Protein AF-A0A7C3D7I2-F1 (afdb_monomer)

Mean predicted aligned error: 7.83 Å

Sequence (115 aa):
MTITFDCTDEMRENYPAVVHVDQTARPQFVDEKYNPSFYRIIKEYEKLTGLHSIINTSFNMHEEPIVCTPADAVRAFKLGHLDYLAIGNFLAANPVAARKEVNEVAVEQEKVPVA

Solvent-accessible surface area (backbone atoms only — not comparable to full-atom values): 7566 Å² total; per-residue (Å²): 96,88,57,76,43,81,56,54,72,68,46,59,72,76,37,61,91,65,43,44,97,87,48,30,32,56,63,71,92,75,46,56,92,84,38,49,68,62,31,50,52,43,56,50,45,20,74,76,68,74,46,79,78,78,92,84,76,84,62,49,51,92,98,48,69,67,56,83,48,74,68,46,45,55,50,39,40,62,77,66,55,40,61,67,50,80,55,92,97,44,78,43,72,37,93,76,39,72,84,71,75,88,66,84,76,76,81,75,80,76,78,75,81,84,129

Secondary structure (DSSP, 8-state):
--S-EEPPHHHHHH-TTT--TTSEE------TTT-HHHHHHHHHHHHHHS---------S-TTSPPP-SHHHHHHHHHHTT-SEEEETTEEEE-SSS--------------PPP-

Nearest PDB structures (foldseek):
  3veo-assembly1_A  TM=9.572E-01  e=1.358E-04  Streptoalloteichus tenebrarius
  3vex-assembly1_A  TM=9.63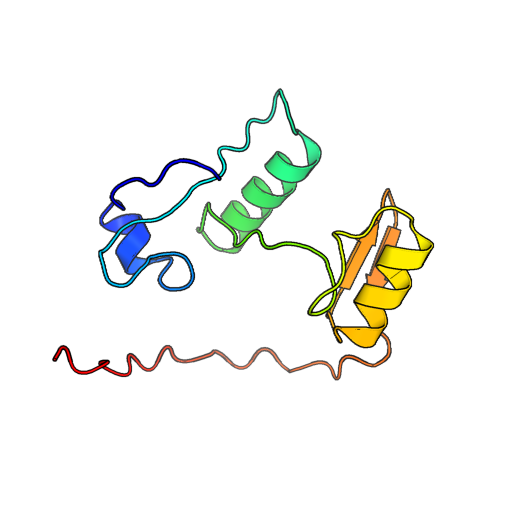7E-01  e=2.024E-04  Streptoalloteichus tenebrarius
  3vf4-assembly1_A  TM=9.672E-01  e=2.821E-04  Streptoalloteichus tenebrarius
  3ver-assembly1_A  TM=9.764E-01  e=5.484E-04  Streptoalloteichus tenebrarius

Structure (mmCIF, N/CA/C/O backbone):
data_AF-A0A7C3D7I2-F1
#
_entry.id   AF-A0A7C3D7I2-F1
#
loop_
_atom_site.group_PDB
_atom_site.id
_atom_site.type_symbol
_atom_site.label_atom_id
_atom_site.label_alt_id
_atom_site.label_comp_id
_atom_site.label_asym_id
_atom_site.label_entity_id
_atom_site.label_seq_id
_atom_site.pdbx_PDB_ins_code
_atom_site.Cartn_x
_atom_site.Cartn_y
_atom_site.Cartn_z
_atom_site.occupancy
_atom_site.B_iso_or_equiv
_atom_site.auth_seq_id
_atom_site.auth_comp_id
_atom_site.auth_asym_id
_atom_site.auth_atom_id
_atom_site.pdbx_PDB_model_num
ATOM 1 N N . MET A 1 1 ? 4.799 2.490 8.372 1.00 90.94 1 MET A N 1
ATOM 2 C CA . MET A 1 1 ? 4.638 1.075 8.762 1.00 90.94 1 MET A CA 1
ATOM 3 C C . MET A 1 1 ? 5.865 0.570 9.527 1.00 90.94 1 MET A C 1
ATOM 5 O O . MET A 1 1 ? 6.561 -0.319 9.059 1.00 90.94 1 MET A O 1
ATOM 9 N N . THR A 1 2 ? 6.164 1.121 10.702 1.00 95.44 2 THR A N 1
ATOM 10 C CA . THR A 1 2 ? 7.309 0.680 11.538 1.00 95.44 2 THR A CA 1
ATOM 11 C C . THR A 1 2 ? 6.942 0.522 13.012 1.00 95.44 2 THR A C 1
ATOM 13 O O . THR A 1 2 ? 7.742 0.001 13.776 1.00 95.44 2 THR A O 1
ATOM 16 N N . ILE A 1 3 ? 5.732 0.938 13.394 1.00 96.44 3 ILE A N 1
ATOM 17 C CA . ILE A 1 3 ? 5.198 0.898 14.755 1.00 96.44 3 ILE A CA 1
ATOM 18 C C . ILE A 1 3 ? 3.838 0.206 14.685 1.00 96.44 3 ILE A C 1
ATOM 20 O O . ILE A 1 3 ? 3.053 0.501 13.779 1.00 96.44 3 ILE A O 1
ATOM 24 N N . THR A 1 4 ? 3.599 -0.725 15.600 1.00 97.44 4 THR A N 1
ATOM 25 C CA . THR A 1 4 ? 2.336 -1.452 15.756 1.00 97.44 4 THR A CA 1
ATOM 26 C C . THR A 1 4 ? 1.401 -0.710 16.706 1.00 97.44 4 THR A C 1
ATOM 28 O O . THR A 1 4 ? 1.857 -0.057 17.643 1.00 97.44 4 THR A O 1
ATOM 31 N N . PHE A 1 5 ? 0.099 -0.816 16.461 1.00 97.19 5 PHE A N 1
ATOM 32 C CA . PHE A 1 5 ? -0.952 -0.242 17.298 1.00 97.19 5 PHE A CA 1
ATOM 33 C C . PHE A 1 5 ? -2.068 -1.261 17.503 1.00 97.19 5 PHE A C 1
ATOM 35 O O . PHE A 1 5 ? -2.306 -2.102 16.630 1.00 97.19 5 PHE A O 1
ATOM 42 N N . ASP A 1 6 ? -2.774 -1.137 18.622 1.00 98.12 6 ASP A N 1
ATOM 43 C CA . ASP A 1 6 ? -4.021 -1.859 18.852 1.00 98.12 6 ASP A CA 1
ATOM 44 C C . ASP A 1 6 ? -5.087 -1.396 17.855 1.00 98.12 6 ASP A C 1
ATOM 46 O O . ASP A 1 6 ? -5.258 -0.198 17.604 1.00 98.12 6 ASP A O 1
ATOM 50 N N . CYS A 1 7 ? -5.812 -2.352 17.277 1.00 97.38 7 CYS A N 1
ATOM 51 C CA . CYS A 1 7 ? -6.899 -2.055 16.355 1.00 97.38 7 CYS A CA 1
ATOM 52 C C . CYS A 1 7 ? -8.157 -1.596 17.102 1.00 97.38 7 CYS A C 1
ATOM 54 O O . CYS A 1 7 ? -8.487 -2.103 18.178 1.00 97.38 7 CYS A O 1
ATOM 56 N N . THR A 1 8 ? -8.901 -0.672 16.493 1.00 96.44 8 THR A N 1
ATOM 57 C CA . THR A 1 8 ? -10.266 -0.336 16.920 1.00 96.44 8 THR A CA 1
ATOM 58 C C . THR A 1 8 ? -11.225 -1.491 16.611 1.00 96.44 8 THR A C 1
ATOM 60 O O . THR A 1 8 ? -10.906 -2.374 15.811 1.00 96.44 8 THR A O 1
ATOM 63 N N . ASP A 1 9 ? -12.419 -1.479 17.211 1.00 97.06 9 ASP A N 1
ATOM 64 C CA . ASP A 1 9 ? -13.474 -2.453 16.887 1.00 97.06 9 ASP A CA 1
ATOM 65 C C . ASP A 1 9 ? -13.842 -2.422 15.401 1.00 97.06 9 ASP A C 1
ATOM 67 O O . ASP A 1 9 ? -13.878 -3.464 14.751 1.00 97.06 9 ASP A O 1
ATOM 71 N N . GLU A 1 10 ? -13.994 -1.220 14.840 1.00 95.50 10 GLU A N 1
ATOM 72 C CA . GLU A 1 10 ? -14.274 -1.020 13.416 1.00 95.50 10 GLU A CA 1
ATOM 73 C C . GLU A 1 10 ? -13.215 -1.682 12.523 1.00 95.50 10 GLU A C 1
ATOM 75 O O . GLU A 1 10 ? -13.553 -2.300 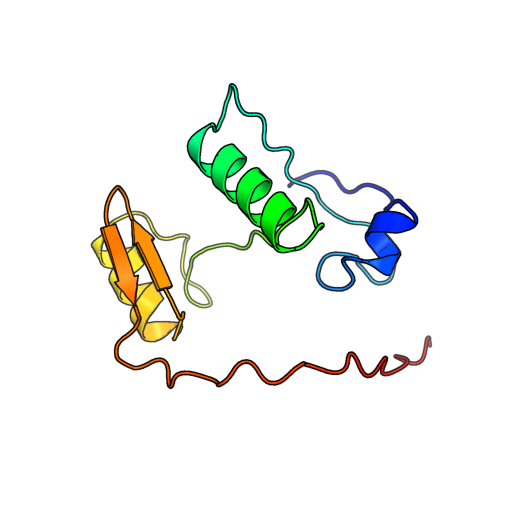11.512 1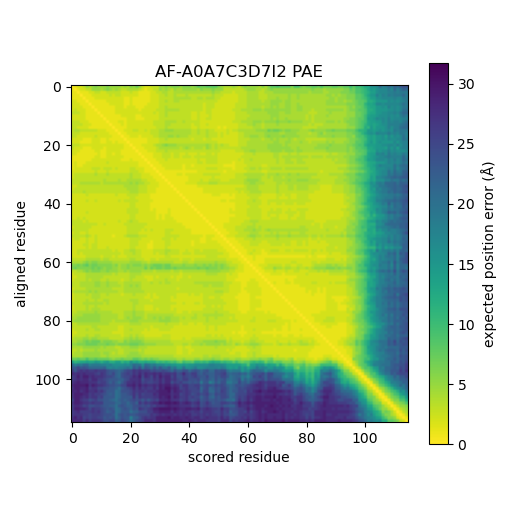.00 95.50 10 GLU A O 1
ATOM 80 N N . MET A 1 11 ? -11.934 -1.579 12.901 1.00 95.25 11 MET A N 1
ATOM 81 C CA . MET A 1 11 ? -10.842 -2.162 12.128 1.00 95.25 11 MET A CA 1
ATOM 82 C C . MET A 1 11 ? -10.888 -3.695 12.161 1.00 95.25 11 MET A C 1
ATOM 84 O O . MET A 1 11 ? -10.710 -4.346 11.132 1.00 95.25 11 MET A O 1
ATOM 88 N N . ARG A 1 12 ? -11.157 -4.269 13.341 1.00 95.88 12 ARG A N 1
ATOM 89 C CA . ARG A 1 12 ? -11.283 -5.722 13.534 1.00 95.88 12 ARG A CA 1
ATOM 90 C C . ARG A 1 12 ? -12.439 -6.319 12.740 1.00 95.88 12 ARG A C 1
ATOM 92 O O . ARG A 1 12 ? -12.303 -7.421 12.220 1.00 95.88 12 ARG A O 1
ATOM 99 N N . GLU A 1 13 ? -13.558 -5.608 12.664 1.00 96.06 13 GLU A N 1
ATOM 100 C CA . GLU A 1 13 ? -14.764 -6.085 11.990 1.00 96.06 13 GLU A CA 1
ATOM 101 C C . GLU A 1 13 ? -14.655 -5.969 10.465 1.00 96.06 13 GLU A C 1
ATOM 103 O O . GLU A 1 13 ? -14.969 -6.916 9.747 1.00 96.06 13 GLU A O 1
ATOM 108 N N . ASN A 1 14 ? -14.159 -4.833 9.965 1.00 95.75 14 ASN A N 1
ATOM 109 C CA . ASN A 1 14 ? -14.232 -4.515 8.537 1.00 95.75 14 ASN A CA 1
ATOM 110 C C . ASN A 1 14 ? -12.944 -4.808 7.751 1.00 95.75 14 ASN A C 1
ATOM 112 O O . ASN A 1 14 ? -12.981 -4.861 6.521 1.00 95.75 14 ASN A O 1
ATOM 116 N N . TYR A 1 15 ? -11.800 -5.004 8.421 1.00 95.62 15 TYR A N 1
ATOM 117 C CA . TYR A 1 15 ? -10.493 -5.148 7.761 1.00 95.62 15 TYR A CA 1
ATOM 118 C C . TYR A 1 15 ? -9.703 -6.386 8.224 1.00 95.62 15 TYR A C 1
ATOM 120 O O . TYR A 1 15 ? -8.514 -6.279 8.543 1.00 95.62 15 TYR A O 1
ATOM 128 N N . PRO A 1 16 ? -10.295 -7.595 8.201 1.00 91.69 16 PRO A N 1
ATOM 129 C CA . PRO A 1 16 ? -9.653 -8.803 8.728 1.00 91.69 16 PRO A CA 1
ATOM 130 C C . PRO A 1 16 ? -8.333 -9.155 8.021 1.00 91.69 16 PRO A C 1
ATOM 132 O O . PRO A 1 16 ? -7.470 -9.796 8.606 1.00 91.69 16 PRO A O 1
ATOM 135 N N . ALA A 1 17 ? -8.135 -8.704 6.778 1.00 92.31 17 ALA A N 1
ATOM 136 C CA . ALA A 1 17 ? -6.928 -8.984 6.000 1.00 92.31 17 ALA A CA 1
ATOM 137 C C . ALA A 1 17 ? -5.669 -8.216 6.460 1.00 92.31 17 ALA A C 1
ATOM 139 O O . ALA A 1 17 ? -4.569 -8.549 6.020 1.00 92.31 17 ALA A O 1
ATOM 140 N N . VAL A 1 18 ? -5.801 -7.185 7.306 1.00 93.75 18 VAL A N 1
ATOM 141 C CA . VAL A 1 18 ? -4.656 -6.396 7.822 1.00 93.75 18 VAL A CA 1
ATOM 142 C C . VAL A 1 18 ? -4.511 -6.439 9.339 1.00 93.75 18 VAL A C 1
ATOM 144 O O . VAL A 1 18 ? -3.544 -5.887 9.867 1.00 93.75 18 VAL A O 1
ATOM 147 N N . VAL A 1 19 ? -5.462 -7.063 10.032 1.00 95.25 19 VAL A N 1
ATOM 148 C CA . VAL A 1 19 ? -5.444 -7.227 11.485 1.00 95.25 19 VAL A CA 1
ATOM 149 C C . VAL A 1 19 ? -4.765 -8.553 11.816 1.00 95.25 19 VAL A C 1
ATOM 151 O O . VAL A 1 19 ? -5.130 -9.603 11.292 1.00 95.25 19 VAL A O 1
ATOM 154 N N . HIS A 1 20 ? -3.745 -8.503 12.667 1.00 94.88 20 HIS A N 1
ATOM 155 C CA . HIS A 1 20 ? -3.055 -9.696 13.147 1.00 94.88 20 HIS A CA 1
ATOM 156 C C . HIS A 1 20 ? -3.903 -10.461 14.175 1.00 94.88 20 HIS A C 1
ATOM 158 O O . HIS A 1 20 ? -4.824 -9.912 14.772 1.00 94.88 20 HIS A O 1
ATOM 164 N N . VAL A 1 21 ? -3.560 -11.731 14.425 1.00 95.44 21 VAL A N 1
ATOM 165 C CA . VAL A 1 21 ? -4.257 -12.609 15.395 1.00 95.44 21 VAL A CA 1
ATOM 166 C C . VAL A 1 21 ? -4.285 -12.015 16.812 1.00 95.44 21 VAL A C 1
ATOM 168 O O . VAL A 1 21 ? -5.197 -12.291 17.586 1.00 95.44 21 VAL A O 1
ATOM 171 N N . ASP A 1 22 ? -3.305 -11.176 17.148 1.00 96.31 22 ASP A N 1
ATOM 172 C CA . ASP A 1 22 ? -3.209 -10.457 18.421 1.00 96.31 22 ASP A CA 1
ATOM 173 C C . ASP A 1 22 ? -3.975 -9.121 18.442 1.00 96.31 22 ASP A C 1
ATOM 175 O O . ASP A 1 22 ? -3.843 -8.347 19.386 1.00 96.31 22 ASP A O 1
ATOM 179 N N . GLN A 1 23 ? -4.805 -8.857 17.429 1.00 97.12 23 GLN A N 1
ATOM 180 C CA . GLN A 1 23 ? -5.622 -7.652 17.279 1.00 97.12 23 GLN A CA 1
ATOM 181 C C . GLN A 1 23 ? -4.829 -6.358 17.045 1.00 97.12 23 GLN A C 1
ATOM 183 O O . GLN A 1 23 ? -5.361 -5.262 17.252 1.00 97.12 23 GLN A O 1
ATOM 188 N N . THR A 1 24 ? -3.588 -6.458 16.566 1.00 97.69 24 THR A N 1
ATOM 189 C CA . THR A 1 24 ? -2.757 -5.300 16.211 1.00 97.69 24 THR A CA 1
ATOM 190 C C . THR A 1 24 ? -2.621 -5.107 14.699 1.00 97.69 24 THR A C 1
ATOM 192 O O . THR A 1 24 ? -2.881 -6.009 13.900 1.00 97.69 24 THR A O 1
ATOM 195 N N . ALA A 1 25 ? -2.208 -3.907 14.286 1.00 97.19 25 ALA A N 1
ATOM 196 C CA . ALA A 1 25 ? -1.828 -3.605 12.907 1.00 97.19 25 ALA A CA 1
ATOM 197 C C . ALA A 1 25 ? -0.666 -2.603 12.852 1.00 97.19 25 ALA A C 1
ATOM 199 O O . ALA A 1 25 ? -0.367 -1.895 13.816 1.00 97.19 25 ALA A O 1
ATOM 200 N N . ARG A 1 26 ? -0.005 -2.515 11.690 1.00 97.06 26 ARG A N 1
ATOM 201 C CA . ARG A 1 26 ? 1.124 -1.603 11.444 1.00 97.06 26 ARG A CA 1
ATOM 202 C C . ARG A 1 26 ? 0.762 -0.559 10.378 1.00 97.06 26 ARG A C 1
ATOM 204 O O . ARG A 1 26 ? 1.150 -0.723 9.217 1.00 97.06 26 ARG A O 1
ATOM 211 N N . PRO A 1 27 ? 0.050 0.522 10.740 1.00 95.94 27 PRO A N 1
ATOM 212 C CA . PRO A 1 27 ? -0.538 1.439 9.781 1.00 95.94 27 PRO A CA 1
ATOM 213 C C . PRO A 1 27 ? 0.503 2.264 9.013 1.00 95.94 27 PRO A C 1
ATOM 215 O O . PRO A 1 27 ? 1.660 2.473 9.418 1.00 95.94 27 PRO A O 1
ATOM 218 N N . GLN A 1 28 ? 0.049 2.772 7.873 1.00 96.69 28 GLN A N 1
ATOM 219 C CA . GLN A 1 28 ? 0.646 3.897 7.172 1.00 96.69 28 GLN A CA 1
ATOM 220 C C . GLN A 1 28 ? -0.377 5.026 7.147 1.00 96.69 28 GLN A C 1
ATOM 222 O O . GLN A 1 28 ? -1.389 4.921 6.464 1.00 96.69 28 GLN A O 1
ATOM 227 N N . PHE A 1 29 ? -0.097 6.117 7.853 1.00 95.25 29 PHE A N 1
ATOM 228 C CA . PHE A 1 29 ? -0.903 7.321 7.710 1.00 95.25 29 PHE A CA 1
ATOM 229 C C . PHE A 1 29 ? -0.567 7.995 6.380 1.00 95.25 29 PHE A C 1
ATOM 231 O O . PHE A 1 29 ? 0.601 8.259 6.084 1.00 95.25 29 PHE A O 1
ATOM 238 N N . VAL A 1 30 ? -1.597 8.236 5.573 1.00 97.06 30 VAL A N 1
ATOM 239 C CA . VAL A 1 30 ? -1.500 8.930 4.290 1.00 97.06 30 VAL A CA 1
ATOM 240 C C . VAL A 1 30 ? -2.220 10.257 4.440 1.00 97.06 30 VAL A C 1
ATOM 242 O O . VAL A 1 30 ? -3.406 10.297 4.749 1.00 97.06 30 VAL A O 1
ATOM 245 N N . ASP A 1 31 ? -1.487 11.338 4.224 1.00 96.88 31 ASP A N 1
ATOM 246 C CA . ASP A 1 31 ? -1.987 12.701 4.354 1.00 96.88 31 ASP A CA 1
ATOM 247 C C . ASP A 1 31 ? -1.935 13.389 2.987 1.00 96.88 31 ASP A C 1
ATOM 249 O O . ASP A 1 31 ? -0.959 13.238 2.241 1.00 96.88 31 ASP A O 1
ATOM 253 N N . GLU A 1 32 ? -2.986 14.138 2.656 1.00 97.75 32 GLU A N 1
ATOM 254 C CA . GLU A 1 32 ? -3.130 14.807 1.363 1.00 97.75 32 GLU A CA 1
ATOM 255 C C . GLU A 1 32 ? -1.971 15.767 1.067 1.00 97.75 32 GLU A C 1
ATOM 257 O O . GLU A 1 32 ? -1.515 15.851 -0.072 1.00 97.75 32 GLU A O 1
ATOM 262 N N . LYS A 1 33 ? -1.434 16.447 2.085 1.00 98.12 33 LYS A N 1
ATOM 263 C CA . LYS A 1 33 ? -0.325 17.392 1.926 1.00 98.12 33 LYS A CA 1
ATOM 264 C C . LYS A 1 33 ? 0.950 16.699 1.451 1.00 98.12 33 LYS A C 1
ATOM 266 O O . LYS A 1 33 ? 1.711 17.290 0.686 1.00 98.12 33 LYS A O 1
ATOM 271 N N . TYR A 1 34 ? 1.208 15.480 1.928 1.00 97.38 34 TYR A N 1
ATOM 272 C CA . TYR A 1 34 ? 2.462 14.764 1.665 1.00 97.38 34 TYR A CA 1
ATOM 273 C C . TYR A 1 34 ? 2.349 13.749 0.523 1.00 97.38 34 TYR A C 1
ATOM 275 O O . TYR A 1 34 ? 3.347 13.478 -0.140 1.00 97.38 34 TYR A O 1
ATOM 283 N N . ASN A 1 35 ? 1.161 13.190 0.272 1.00 96.75 35 ASN A N 1
ATOM 284 C CA . ASN A 1 35 ? 0.936 12.242 -0.819 1.00 96.75 35 ASN A CA 1
ATOM 285 C C . ASN A 1 35 ? -0.473 12.398 -1.433 1.00 96.75 35 ASN A C 1
ATOM 287 O O . ASN A 1 35 ? -1.345 11.544 -1.241 1.00 96.75 35 ASN A O 1
ATOM 291 N N . PRO A 1 36 ? -0.714 13.482 -2.194 1.00 97.19 36 PRO A N 1
ATOM 292 C CA . PRO A 1 36 ? -2.051 13.834 -2.672 1.00 97.19 36 PRO A CA 1
ATOM 293 C C . PRO A 1 36 ? -2.607 12.862 -3.718 1.00 97.19 36 PRO A C 1
ATOM 295 O O . PRO A 1 36 ? -3.822 12.765 -3.885 1.00 97.19 36 PRO A O 1
ATOM 298 N N . SER A 1 37 ? -1.758 12.162 -4.478 1.00 95.06 37 SER A N 1
ATOM 299 C CA . SER A 1 37 ? -2.226 11.158 -5.443 1.00 95.06 37 SER A CA 1
ATOM 300 C C . SER A 1 37 ? -2.744 9.916 -4.724 1.00 95.06 37 SER A C 1
ATOM 302 O O . SER A 1 37 ? -3.865 9.492 -4.988 1.00 95.06 37 SER A O 1
ATOM 304 N N . PHE A 1 38 ? -1.979 9.373 -3.774 1.00 96.38 38 PHE A N 1
ATOM 305 C CA . PHE A 1 38 ? -2.388 8.180 -3.036 1.00 96.38 38 PHE A CA 1
ATOM 306 C C . PHE A 1 38 ? -3.563 8.460 -2.093 1.00 96.38 38 PHE A C 1
ATOM 308 O O . PHE A 1 38 ? -4.486 7.654 -2.014 1.00 96.38 38 PHE A O 1
ATOM 315 N N . TYR A 1 39 ? -3.598 9.644 -1.469 1.00 98.00 39 TYR A N 1
ATOM 316 C CA . TYR A 1 39 ? -4.746 10.090 -0.676 1.00 98.00 39 TYR A CA 1
ATOM 317 C C . TYR A 1 39 ? -6.045 10.092 -1.497 1.00 98.00 39 TYR A C 1
ATOM 319 O O . TYR A 1 39 ? -7.064 9.571 -1.050 1.00 98.00 39 TYR A O 1
ATOM 327 N N . ARG A 1 40 ? -6.005 10.607 -2.735 1.00 97.31 40 ARG A N 1
ATOM 328 C CA . ARG A 1 40 ? -7.169 10.610 -3.638 1.00 97.31 40 ARG A CA 1
ATOM 329 C C . ARG A 1 40 ? -7.658 9.207 -3.987 1.00 97.31 40 ARG A C 1
ATOM 331 O O . ARG A 1 40 ? -8.865 9.010 -4.054 1.00 97.31 40 ARG A O 1
ATOM 338 N N . ILE A 1 41 ? -6.749 8.248 -4.167 1.00 96.88 41 ILE A N 1
ATOM 339 C CA . ILE A 1 41 ? -7.113 6.843 -4.407 1.00 96.88 41 ILE A CA 1
ATOM 340 C C . ILE A 1 41 ? -7.875 6.282 -3.203 1.00 96.88 41 ILE A C 1
ATOM 342 O O . ILE A 1 41 ? -8.948 5.716 -3.382 1.00 96.88 41 ILE A O 1
ATOM 346 N N . ILE A 1 42 ? -7.367 6.493 -1.985 1.00 97.88 42 ILE A N 1
ATOM 347 C CA . ILE 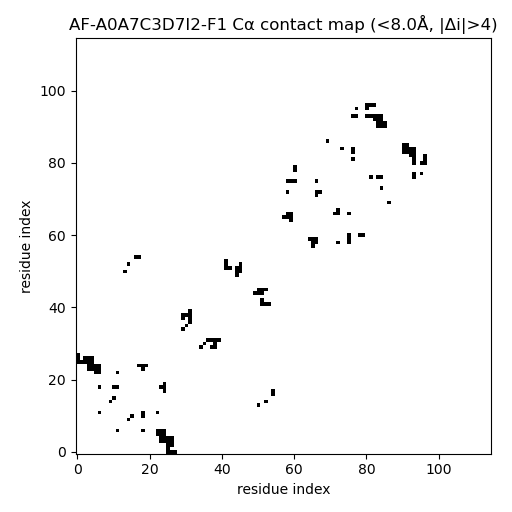A 1 42 ? -8.014 6.013 -0.755 1.00 97.88 42 ILE A CA 1
ATOM 348 C C . ILE A 1 42 ? -9.386 6.672 -0.565 1.00 97.88 42 ILE A C 1
ATOM 350 O O . ILE A 1 42 ? -10.363 5.983 -0.287 1.00 97.88 42 ILE A O 1
ATOM 354 N N . LYS A 1 43 ? -9.499 7.990 -0.782 1.00 98.25 43 LYS A N 1
ATOM 355 C CA . LYS A 1 43 ? -10.788 8.692 -0.682 1.00 98.25 43 LYS A CA 1
ATOM 356 C C . LYS A 1 43 ? -11.800 8.232 -1.724 1.00 98.25 43 LYS A C 1
ATOM 358 O O . LYS A 1 43 ? -12.988 8.205 -1.423 1.00 98.25 43 LYS A O 1
ATOM 363 N N . GLU A 1 44 ? -11.368 7.913 -2.940 1.00 98.06 44 GLU A N 1
ATOM 364 C CA . GLU A 1 44 ? -12.279 7.390 -3.959 1.00 98.06 44 GLU A CA 1
ATOM 365 C C . GLU A 1 44 ? -12.703 5.953 -3.641 1.00 98.06 44 GLU A C 1
ATOM 367 O O . GLU A 1 44 ? -13.883 5.630 -3.736 1.00 98.06 44 GLU A O 1
ATOM 372 N N . TYR A 1 45 ? -11.773 5.122 -3.164 1.00 97.62 4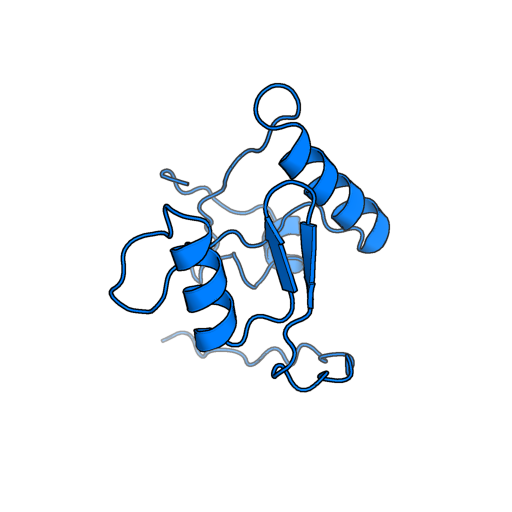5 TYR A N 1
ATOM 373 C CA . TYR A 1 45 ? -12.075 3.788 -2.650 1.00 97.62 45 TYR A CA 1
ATOM 374 C C . TYR A 1 45 ? -13.118 3.831 -1.520 1.00 97.62 45 TYR A C 1
ATOM 376 O O . TYR A 1 45 ? -14.077 3.062 -1.545 1.00 97.62 45 TYR A O 1
ATOM 384 N N . GLU A 1 46 ? -13.007 4.786 -0.596 1.00 97.81 46 GLU A N 1
ATOM 385 C CA . GLU A 1 46 ? -13.982 5.004 0.479 1.00 97.81 46 GLU A CA 1
ATOM 386 C C . GLU A 1 46 ? -15.362 5.403 -0.037 1.00 97.81 46 GLU A C 1
ATOM 388 O O . GLU A 1 46 ? -16.361 4.866 0.431 1.00 97.81 46 GLU A O 1
ATOM 393 N N . LYS A 1 47 ? -15.456 6.282 -1.042 1.00 98.31 47 LYS A N 1
ATOM 394 C CA . LYS A 1 47 ? -16.758 6.617 -1.647 1.00 98.31 47 LYS A CA 1
ATOM 395 C C . LYS A 1 47 ? -17.424 5.408 -2.302 1.00 98.31 47 LYS A C 1
ATOM 397 O O . LYS A 1 47 ? -18.647 5.315 -2.286 1.00 98.31 47 LYS A O 1
ATOM 402 N N . LEU A 1 48 ? -16.629 4.529 -2.913 1.00 97.94 48 LEU A N 1
ATOM 403 C CA . LEU A 1 48 ? -17.125 3.365 -3.646 1.00 97.94 48 LEU A CA 1
ATOM 404 C C . LEU A 1 48 ? -17.502 2.201 -2.725 1.00 97.94 48 LEU A C 1
ATOM 406 O O . LEU A 1 48 ? -18.442 1.474 -3.028 1.00 97.94 48 LEU A O 1
ATOM 410 N N . THR A 1 49 ? -16.767 2.008 -1.629 1.00 96.81 49 THR A N 1
ATOM 411 C CA . THR A 1 49 ? -16.881 0.808 -0.779 1.00 96.81 49 THR A CA 1
ATOM 412 C C . THR A 1 49 ? -17.389 1.087 0.633 1.00 96.81 49 THR A C 1
ATOM 414 O O . THR A 1 49 ? -17.793 0.159 1.325 1.00 96.81 49 THR A O 1
ATOM 417 N N . GLY A 1 50 ? -17.347 2.341 1.087 1.00 96.69 50 GLY A N 1
ATOM 418 C CA . GLY A 1 50 ? -17.538 2.719 2.489 1.00 96.69 50 GLY A CA 1
ATOM 419 C C . GLY A 1 50 ? -16.317 2.463 3.382 1.00 96.69 50 GLY A C 1
ATOM 420 O O . GLY A 1 50 ? -16.333 2.853 4.546 1.00 96.69 50 GLY A O 1
ATOM 421 N N . LEU A 1 51 ? -15.251 1.842 2.862 1.00 95.88 51 LEU A N 1
ATOM 422 C CA . LEU A 1 51 ? -14.041 1.499 3.610 1.00 95.88 51 LEU A CA 1
ATOM 423 C C . LEU A 1 51 ? -12.915 2.505 3.350 1.00 95.88 51 LEU A C 1
ATOM 425 O O . LEU A 1 51 ? -12.630 2.870 2.218 1.00 95.88 51 LEU A O 1
ATOM 429 N N . HIS A 1 52 ? -12.218 2.920 4.398 1.00 94.62 52 HIS A N 1
ATOM 430 C CA . HIS A 1 52 ? -11.259 4.026 4.371 1.00 94.62 52 HIS A CA 1
ATOM 431 C C . HIS A 1 52 ? -9.789 3.579 4.483 1.00 94.62 52 HIS A C 1
ATOM 433 O O . HIS A 1 52 ? -8.890 4.416 4.559 1.00 94.62 52 HIS A O 1
ATOM 439 N N . SER A 1 53 ? -9.525 2.268 4.480 1.00 94.94 53 SER A N 1
ATOM 440 C CA . SER A 1 53 ? -8.174 1.691 4.517 1.00 94.94 53 SER A CA 1
ATOM 441 C C . SER A 1 53 ? -7.971 0.646 3.419 1.00 94.94 53 SER A C 1
ATOM 443 O O . SER A 1 53 ? -8.889 -0.094 3.072 1.00 94.94 53 SER A O 1
ATOM 445 N N . ILE A 1 54 ? -6.747 0.569 2.890 1.00 95.31 54 ILE A N 1
ATOM 446 C CA . ILE A 1 54 ? -6.339 -0.390 1.853 1.00 95.31 54 ILE A CA 1
ATOM 447 C C . ILE A 1 54 ? -5.068 -1.135 2.266 1.00 95.31 54 ILE A C 1
ATOM 449 O O . ILE A 1 54 ? -4.246 -0.615 3.024 1.00 95.31 54 ILE A O 1
ATOM 453 N N . ILE A 1 55 ? -4.884 -2.343 1.733 1.00 95.12 55 ILE A N 1
ATOM 454 C CA . ILE A 1 55 ? -3.645 -3.108 1.905 1.00 95.12 55 ILE A CA 1
ATOM 455 C C . ILE A 1 55 ? -2.535 -2.450 1.085 1.00 95.12 55 ILE A C 1
ATOM 457 O O . ILE A 1 55 ? -2.684 -2.241 -0.118 1.00 95.12 55 ILE A O 1
ATOM 461 N N . ASN A 1 56 ? -1.401 -2.178 1.729 1.00 95.12 56 ASN A N 1
ATOM 462 C CA . ASN A 1 56 ? -0.178 -1.754 1.060 1.00 95.12 56 ASN A CA 1
ATOM 463 C C . ASN A 1 56 ? 0.943 -2.759 1.348 1.00 95.12 56 ASN A C 1
ATOM 465 O O . ASN A 1 56 ? 1.364 -2.914 2.496 1.00 95.12 56 ASN A O 1
ATOM 469 N N . THR A 1 57 ? 1.417 -3.437 0.305 1.00 93.88 57 THR A N 1
ATOM 470 C CA . THR A 1 57 ? 2.521 -4.402 0.371 1.00 93.88 57 THR A CA 1
ATOM 471 C C . THR A 1 57 ? 3.625 -4.022 -0.614 1.00 93.88 57 THR A C 1
ATOM 473 O O . THR A 1 57 ? 3.419 -3.203 -1.511 1.00 93.88 57 THR A O 1
ATOM 476 N N . SER A 1 58 ? 4.818 -4.589 -0.441 1.00 95.56 58 SER A N 1
ATOM 477 C CA . SER A 1 58 ? 5.946 -4.322 -1.329 1.00 95.56 58 SER A CA 1
ATOM 478 C C . SER A 1 58 ? 5.629 -4.759 -2.754 1.00 95.56 58 SER A C 1
ATOM 480 O O . SER A 1 58 ? 5.193 -5.884 -2.986 1.00 95.56 58 SER A O 1
ATOM 482 N N . PHE A 1 59 ? 5.900 -3.883 -3.719 1.00 97.44 59 PHE A N 1
ATOM 483 C CA . PHE A 1 59 ? 5.841 -4.268 -5.119 1.00 97.44 59 PHE A CA 1
ATOM 484 C C . PHE A 1 59 ? 7.188 -4.857 -5.547 1.00 97.44 59 PHE A C 1
ATOM 486 O O . PHE A 1 59 ? 8.121 -4.131 -5.895 1.00 97.44 59 PHE A O 1
ATOM 493 N N . ASN A 1 60 ? 7.283 -6.181 -5.471 1.00 96.50 60 ASN A N 1
ATOM 494 C CA . ASN A 1 60 ? 8.430 -6.987 -5.871 1.00 96.50 60 ASN A CA 1
ATOM 495 C C . ASN A 1 60 ? 7.993 -8.422 -6.194 1.00 96.50 60 ASN A C 1
ATOM 497 O O . ASN A 1 60 ? 6.882 -8.834 -5.862 1.00 96.50 60 ASN A O 1
ATOM 501 N N . MET A 1 61 ? 8.875 -9.183 -6.838 1.00 94.94 61 MET A N 1
ATOM 502 C CA . MET A 1 61 ? 8.748 -10.640 -6.858 1.00 94.94 61 MET A CA 1
ATOM 503 C C . MET A 1 61 ? 9.381 -11.229 -5.594 1.00 94.94 61 MET A C 1
ATOM 505 O O . MET A 1 61 ? 10.142 -10.558 -4.892 1.00 94.94 61 MET A O 1
ATOM 509 N N . HIS A 1 62 ? 9.067 -12.492 -5.304 1.00 91.38 62 HIS A N 1
ATOM 510 C CA . HIS A 1 62 ? 9.667 -13.205 -4.181 1.00 91.38 62 HIS A CA 1
ATOM 511 C C . HIS A 1 62 ? 11.201 -13.155 -4.266 1.00 91.38 62 HIS A C 1
ATOM 513 O O . HIS A 1 62 ? 11.761 -13.385 -5.334 1.00 91.38 62 HIS A O 1
ATOM 519 N N . GLU A 1 63 ? 11.849 -12.815 -3.148 1.00 93.62 63 GLU A N 1
ATOM 520 C CA . GLU A 1 63 ? 13.311 -12.664 -3.012 1.00 93.62 63 GLU A CA 1
ATOM 521 C C . GLU A 1 63 ? 13.959 -11.546 -3.851 1.00 93.62 63 GLU A C 1
ATOM 523 O O . GLU A 1 63 ? 15.182 -11.406 -3.857 1.00 93.62 63 GLU A O 1
ATOM 528 N N . GLU A 1 64 ? 13.167 -10.687 -4.496 1.00 96.38 64 GLU A N 1
ATOM 529 C CA . GLU A 1 64 ? 13.674 -9.526 -5.226 1.00 96.38 64 GLU A CA 1
ATOM 530 C C . GLU A 1 64 ? 13.488 -8.210 -4.436 1.00 96.38 64 GLU A C 1
ATOM 532 O O . GLU A 1 64 ? 12.551 -8.067 -3.635 1.00 96.38 64 GLU A O 1
ATOM 537 N N . PRO A 1 65 ? 14.345 -7.195 -4.664 1.00 97.38 65 PRO A N 1
ATOM 538 C CA . PRO A 1 65 ? 14.117 -5.845 -4.156 1.00 97.38 65 PRO A CA 1
ATOM 539 C C . PRO A 1 65 ? 12.816 -5.228 -4.686 1.00 97.38 65 PRO A C 1
ATOM 541 O O . PRO A 1 65 ? 12.274 -5.650 -5.707 1.00 97.38 65 PRO A O 1
ATOM 544 N N . ILE A 1 66 ? 12.353 -4.165 -4.021 1.00 98.19 66 ILE A N 1
ATOM 545 C CA . ILE A 1 66 ? 11.273 -3.316 -4.545 1.00 98.19 66 ILE A CA 1
ATOM 546 C C . ILE A 1 66 ? 11.677 -2.778 -5.922 1.00 98.19 66 ILE A C 1
ATOM 548 O O . ILE A 1 66 ? 12.820 -2.360 -6.122 1.00 98.19 66 ILE A O 1
ATOM 552 N N . VAL A 1 67 ? 10.729 -2.784 -6.861 1.00 97.94 67 VAL A N 1
ATOM 553 C CA . VAL A 1 67 ? 10.942 -2.276 -8.223 1.00 97.94 67 VAL A CA 1
ATOM 554 C C . VAL A 1 67 ? 11.456 -0.831 -8.210 1.00 97.94 67 VAL A C 1
ATOM 556 O O . VAL A 1 67 ? 10.998 -0.005 -7.422 1.00 97.94 67 VAL A O 1
ATOM 559 N N . CYS A 1 68 ? 12.401 -0.513 -9.098 1.00 97.50 68 CYS A N 1
ATOM 560 C CA . CYS A 1 68 ? 13.031 0.812 -9.154 1.00 97.50 68 CYS A CA 1
ATOM 561 C C . CYS A 1 68 ? 12.812 1.504 -10.505 1.00 97.50 68 CYS A C 1
ATOM 563 O O . CYS A 1 68 ? 12.582 2.712 -10.564 1.00 97.50 68 CYS A O 1
ATOM 565 N N . THR A 1 69 ? 12.836 0.745 -11.603 1.00 97.56 69 THR A N 1
ATOM 566 C CA . THR A 1 69 ? 12.628 1.276 -12.955 1.00 97.56 69 THR A CA 1
ATOM 567 C C . THR A 1 69 ? 11.254 0.893 -13.520 1.00 97.56 69 THR A C 1
ATOM 569 O O . THR A 1 69 ? 10.668 -0.115 -13.113 1.00 97.56 69 THR A O 1
ATOM 572 N N . PRO A 1 70 ? 10.732 1.631 -14.521 1.00 97.19 70 PRO A N 1
ATOM 573 C CA . PRO A 1 70 ? 9.525 1.218 -15.240 1.00 97.19 70 PRO A CA 1
ATOM 574 C C . PRO A 1 70 ? 9.629 -0.188 -15.846 1.00 97.19 70 PRO A C 1
ATOM 576 O O . PRO A 1 70 ? 8.639 -0.916 -15.885 1.00 97.19 70 PRO A O 1
ATOM 579 N N . ALA A 1 71 ? 10.825 -0.590 -16.290 1.00 97.12 71 ALA A N 1
ATOM 580 C CA . ALA A 1 71 ? 11.069 -1.930 -16.814 1.00 97.12 71 ALA A CA 1
ATOM 581 C C . ALA A 1 71 ? 10.906 -3.007 -15.726 1.00 97.12 71 ALA A C 1
ATOM 583 O O . ALA A 1 71 ? 10.266 -4.029 -15.981 1.00 97.12 71 ALA A O 1
ATOM 584 N N . ASP A 1 72 ? 11.403 -2.750 -14.509 1.00 97.38 72 ASP A N 1
ATOM 585 C CA . ASP A 1 72 ? 11.221 -3.648 -13.360 1.00 97.38 72 ASP A CA 1
ATOM 586 C C . ASP A 1 72 ? 9.740 -3.802 -13.012 1.00 97.38 72 ASP A C 1
ATOM 588 O O . ASP A 1 72 ? 9.257 -4.924 -12.869 1.00 97.38 72 ASP A O 1
ATOM 592 N N . ALA A 1 73 ? 9.006 -2.685 -12.948 1.00 97.44 73 ALA A N 1
ATOM 593 C CA . ALA A 1 73 ? 7.575 -2.676 -12.653 1.00 97.44 73 ALA A CA 1
ATOM 594 C C . ALA A 1 73 ? 6.773 -3.478 -13.688 1.00 97.44 73 ALA A C 1
ATOM 596 O O . ALA A 1 73 ? 5.941 -4.300 -13.316 1.00 97.44 73 ALA A O 1
ATOM 597 N N . VAL A 1 74 ? 7.047 -3.301 -14.986 1.00 96.31 74 VAL A N 1
ATOM 598 C CA . VAL A 1 74 ? 6.369 -4.052 -16.057 1.00 96.31 74 VAL A CA 1
ATOM 599 C C . VAL A 1 74 ? 6.710 -5.543 -16.008 1.00 96.31 74 VAL A C 1
ATOM 601 O O . VAL A 1 74 ? 5.833 -6.375 -16.251 1.00 96.31 74 VAL A O 1
ATOM 604 N N . ARG A 1 75 ? 7.959 -5.906 -15.694 1.00 95.69 75 ARG A N 1
ATOM 605 C CA . ARG A 1 75 ? 8.361 -7.311 -15.543 1.00 95.69 75 ARG A CA 1
ATOM 606 C C . ARG A 1 75 ? 7.657 -7.953 -14.346 1.00 95.69 75 ARG A C 1
ATOM 608 O O . ARG A 1 75 ? 7.021 -8.990 -14.523 1.00 95.69 75 ARG A O 1
ATOM 615 N N . ALA A 1 76 ? 7.732 -7.330 -13.170 1.00 95.69 76 ALA A N 1
ATOM 616 C CA . ALA A 1 76 ? 7.102 -7.826 -11.949 1.00 95.69 76 ALA A CA 1
ATOM 617 C C . ALA A 1 76 ? 5.574 -7.905 -12.090 1.00 95.69 76 ALA A C 1
ATOM 619 O O . ALA A 1 76 ? 4.977 -8.903 -11.715 1.00 95.69 76 ALA A O 1
ATOM 620 N N . PHE A 1 77 ? 4.943 -6.913 -12.724 1.00 95.44 77 PHE A N 1
ATOM 621 C CA . PHE A 1 77 ? 3.515 -6.918 -13.056 1.00 95.44 77 PHE A CA 1
ATOM 622 C C . PHE A 1 77 ? 3.089 -8.152 -13.865 1.00 95.44 77 PHE A C 1
ATOM 624 O O . PHE A 1 77 ? 2.097 -8.803 -13.535 1.00 95.44 77 PHE A O 1
ATOM 631 N N . LYS A 1 78 ? 3.853 -8.493 -14.912 1.00 93.31 78 LYS A N 1
ATOM 632 C CA . LYS A 1 78 ? 3.564 -9.649 -15.773 1.00 93.31 78 LYS A CA 1
ATOM 633 C C . LYS A 1 78 ? 3.803 -10.977 -15.057 1.00 93.31 78 LYS A C 1
ATOM 635 O O . LYS A 1 78 ? 2.957 -11.859 -15.150 1.00 93.31 78 LYS A O 1
ATOM 640 N N . LEU A 1 79 ? 4.937 -11.113 -14.365 1.00 93.06 79 LEU A N 1
ATOM 641 C CA . LEU A 1 79 ? 5.314 -12.346 -13.660 1.00 93.06 79 LEU A CA 1
ATOM 642 C C . LEU A 1 79 ? 4.462 -12.597 -12.414 1.00 93.06 79 LEU A C 1
ATOM 644 O O . LEU A 1 79 ? 4.146 -13.739 -12.108 1.00 93.06 79 LEU A O 1
ATOM 648 N N . GLY A 1 80 ? 4.083 -11.535 -11.707 1.00 91.88 80 GLY A N 1
ATOM 649 C CA . GLY A 1 80 ? 3.233 -11.593 -10.521 1.00 91.88 80 GLY A CA 1
ATOM 650 C C . GLY A 1 80 ? 1.750 -11.770 -10.834 1.00 91.88 80 GLY A C 1
ATOM 651 O O . GLY A 1 80 ? 0.950 -11.810 -9.908 1.00 91.88 80 GLY A O 1
ATOM 652 N N . HIS A 1 81 ? 1.374 -11.853 -12.117 1.00 92.00 81 HIS A N 1
ATOM 653 C CA . HIS A 1 81 ? -0.012 -12.021 -12.565 1.00 92.00 81 HIS A CA 1
ATOM 654 C C . HIS A 1 81 ? -0.992 -11.004 -11.951 1.00 92.00 81 HIS A C 1
ATOM 656 O O . HIS A 1 81 ? -2.156 -11.322 -11.725 1.00 92.00 81 HIS A O 1
ATOM 662 N N . LEU A 1 82 ? -0.526 -9.778 -11.689 1.00 93.75 82 LEU A N 1
ATOM 663 C CA . LEU A 1 82 ? -1.357 -8.709 -11.132 1.00 93.75 82 LEU A CA 1
ATOM 664 C C . LEU A 1 82 ? -2.377 -8.243 -12.173 1.00 93.75 82 LEU A C 1
ATOM 666 O O . LEU A 1 82 ? -2.058 -8.231 -13.358 1.00 93.75 82 LEU A O 1
ATOM 670 N N . ASP A 1 83 ? -3.565 -7.809 -11.756 1.00 95.19 83 ASP A N 1
ATOM 671 C CA . ASP A 1 83 ? -4.637 -7.426 -12.686 1.00 95.19 83 ASP A CA 1
ATOM 672 C C . ASP A 1 83 ? -4.350 -6.115 -13.431 1.00 95.19 83 ASP A C 1
ATOM 674 O O . ASP A 1 83 ? -4.569 -6.014 -14.642 1.00 95.19 83 ASP A O 1
ATOM 678 N N . TYR A 1 84 ? -3.828 -5.113 -12.716 1.00 96.81 84 TYR A N 1
ATOM 679 C CA . TYR A 1 84 ? -3.551 -3.782 -13.255 1.00 96.81 84 TYR A CA 1
ATOM 680 C C . TYR A 1 84 ? -2.204 -3.228 -12.783 1.00 96.81 84 TYR A C 1
ATOM 682 O O . TYR A 1 84 ? -1.785 -3.449 -11.649 1.00 96.81 84 TYR A O 1
ATOM 690 N N . LEU A 1 85 ? -1.555 -2.450 -13.652 1.00 96.94 85 LEU A N 1
ATOM 691 C CA . LEU A 1 85 ? -0.385 -1.635 -13.333 1.00 96.94 85 LEU A CA 1
ATOM 692 C C . LEU A 1 85 ? -0.698 -0.167 -13.609 1.00 96.94 85 LEU A C 1
ATOM 694 O O . LEU A 1 85 ? -0.913 0.219 -14.759 1.00 96.94 85 LEU A O 1
ATOM 698 N N . ALA A 1 86 ? -0.672 0.649 -12.559 1.00 96.56 86 ALA A N 1
ATOM 699 C CA . ALA A 1 86 ? -0.667 2.102 -12.666 1.00 96.56 86 ALA A CA 1
ATOM 700 C C . ALA A 1 86 ? 0.776 2.616 -12.548 1.00 96.56 86 ALA A C 1
ATOM 702 O O . ALA A 1 86 ? 1.445 2.365 -11.545 1.00 96.56 86 ALA A O 1
ATOM 703 N N . ILE A 1 87 ? 1.268 3.329 -13.564 1.00 95.62 87 ILE A N 1
ATOM 704 C CA . ILE A 1 87 ? 2.616 3.912 -13.569 1.00 95.62 87 ILE A CA 1
ATOM 705 C C . ILE A 1 87 ? 2.608 5.285 -14.245 1.00 95.62 87 ILE A C 1
ATOM 707 O O . ILE A 1 87 ? 2.326 5.423 -15.436 1.00 95.62 87 ILE A O 1
ATOM 711 N N . GLY A 1 88 ? 2.907 6.331 -13.471 1.00 92.69 88 GLY A N 1
ATOM 712 C CA . GLY A 1 88 ? 2.735 7.710 -13.930 1.00 92.69 88 GLY A CA 1
ATOM 713 C C . GLY A 1 88 ? 1.288 7.966 -14.363 1.00 92.69 88 GLY A C 1
ATOM 714 O O . GLY A 1 88 ? 0.363 7.735 -13.592 1.00 92.69 88 GLY A O 1
ATOM 715 N N . ASN A 1 89 ? 1.099 8.401 -15.611 1.00 94.94 89 ASN A N 1
ATOM 716 C CA . ASN A 1 89 ? -0.220 8.690 -16.190 1.00 94.94 89 ASN A CA 1
ATOM 717 C C . ASN A 1 89 ? -0.811 7.513 -16.986 1.00 94.94 89 ASN A C 1
ATOM 719 O O . ASN A 1 89 ? -1.761 7.700 -17.744 1.00 94.94 89 ASN A O 1
ATOM 723 N N . PHE A 1 90 ? -0.230 6.319 -16.865 1.00 96.19 90 PHE A N 1
ATOM 724 C CA . PHE A 1 90 ? -0.655 5.140 -17.609 1.00 96.19 90 PHE A CA 1
ATOM 725 C C . PHE A 1 90 ? -1.298 4.115 -16.681 1.00 96.19 90 PHE A C 1
ATOM 727 O O . PHE A 1 90 ? -0.817 3.877 -15.573 1.00 96.19 90 PHE A O 1
ATOM 734 N N . LEU A 1 91 ? -2.352 3.473 -17.181 1.00 96.56 91 LEU A N 1
ATOM 735 C CA . LEU A 1 91 ? -2.988 2.316 -16.569 1.00 96.56 91 LEU A CA 1
ATOM 736 C C . LEU A 1 91 ? -2.994 1.178 -17.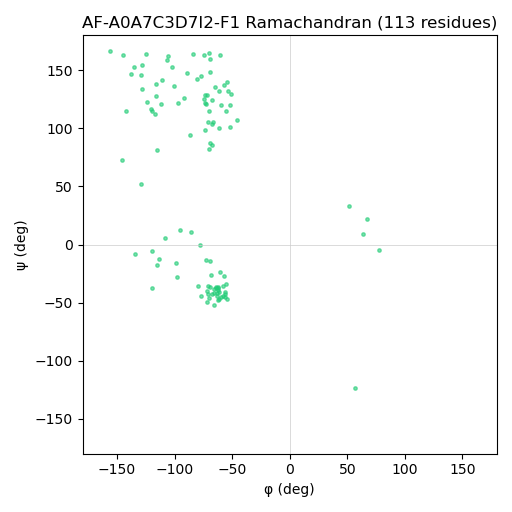590 1.00 96.56 91 LEU A C 1
ATOM 738 O O . LEU A 1 91 ? -3.520 1.335 -18.692 1.00 96.56 91 LEU A O 1
ATOM 742 N N . ALA A 1 92 ? -2.406 0.042 -17.229 1.00 96.06 92 ALA A N 1
ATOM 743 C CA . ALA A 1 92 ? -2.358 -1.148 -18.066 1.00 96.06 92 ALA A CA 1
ATOM 744 C C . ALA A 1 92 ? -3.116 -2.294 -17.395 1.00 96.06 92 ALA A C 1
ATOM 746 O O . ALA A 1 92 ? -2.830 -2.629 -16.248 1.00 96.06 92 ALA A O 1
ATOM 747 N N . ALA A 1 93 ? -4.051 -2.908 -18.119 1.00 95.69 93 ALA A N 1
ATOM 748 C CA . ALA A 1 93 ? -4.645 -4.185 -17.733 1.00 95.69 93 ALA A CA 1
ATOM 749 C C . ALA A 1 93 ? -3.706 -5.328 -18.130 1.00 95.69 93 ALA A C 1
ATOM 751 O O . ALA A 1 93 ? -3.074 -5.275 -19.191 1.00 95.69 93 ALA A O 1
ATOM 752 N N . ASN A 1 94 ? -3.604 -6.361 -17.298 1.00 90.88 94 ASN A N 1
ATOM 753 C CA . ASN A 1 94 ? -2.750 -7.497 -17.604 1.00 90.88 94 ASN A CA 1
ATOM 754 C C . ASN A 1 94 ? -3.402 -8.348 -18.698 1.00 90.88 94 ASN A C 1
ATOM 756 O O . ASN A 1 94 ? -4.513 -8.838 -18.503 1.00 90.88 94 ASN A O 1
ATOM 760 N N . PRO A 1 95 ? -2.732 -8.562 -19.844 1.00 79.19 95 PRO A N 1
ATOM 761 C CA . PRO A 1 95 ? -3.307 -9.340 -20.936 1.00 79.19 95 PRO A CA 1
ATOM 762 C C . PRO A 1 95 ? -3.442 -10.837 -20.613 1.00 79.19 95 PRO A C 1
ATOM 764 O O . PRO A 1 95 ? -4.113 -11.547 -21.354 1.00 79.19 95 PRO A O 1
ATOM 767 N N . VAL A 1 96 ? -2.792 -11.322 -19.546 1.00 72.31 96 VAL A N 1
ATOM 768 C CA . VAL A 1 96 ? -2.742 -12.745 -19.162 1.00 72.31 96 VAL A CA 1
ATOM 769 C C . VAL A 1 96 ? -3.476 -13.023 -17.845 1.00 72.31 96 VAL A C 1
ATOM 771 O O . VAL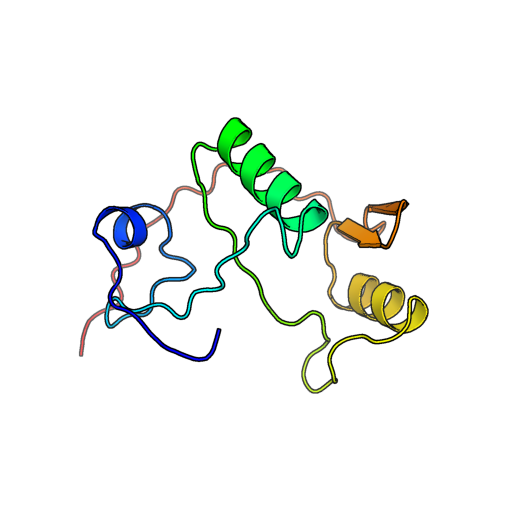 A 1 96 ? -3.742 -14.183 -17.537 1.00 72.31 96 VAL A O 1
ATOM 774 N N . ALA A 1 97 ? -3.843 -11.996 -17.070 1.00 65.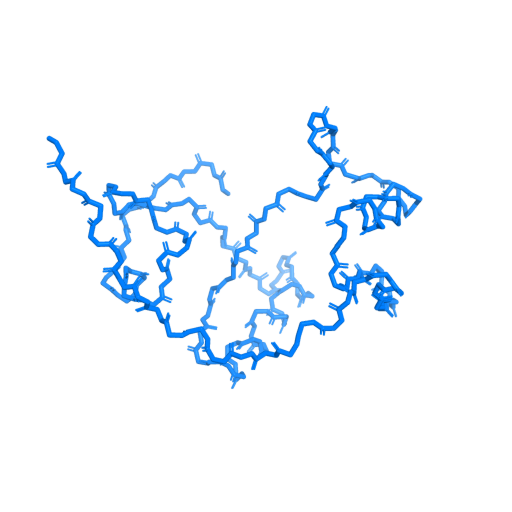00 97 ALA A N 1
ATOM 775 C CA . ALA A 1 97 ? -4.735 -12.192 -15.933 1.00 65.00 97 ALA A CA 1
ATOM 776 C C . ALA A 1 97 ? -6.109 -12.578 -16.493 1.00 65.00 97 ALA A C 1
ATOM 778 O O . ALA A 1 97 ? -6.819 -11.750 -17.069 1.00 65.00 97 ALA A O 1
ATOM 779 N N . ALA A 1 98 ? -6.459 -13.863 -16.405 1.00 56.22 98 ALA A N 1
ATOM 780 C CA . ALA A 1 98 ? -7.809 -14.313 -16.700 1.00 56.22 98 ALA A CA 1
ATOM 781 C C . ALA A 1 98 ? -8.751 -13.446 -15.862 1.00 56.22 98 ALA A C 1
ATOM 783 O O . ALA A 1 98 ? -8.607 -13.424 -14.641 1.00 56.22 98 ALA A O 1
ATOM 784 N N . ARG A 1 99 ? -9.661 -12.697 -16.506 1.00 52.69 99 ARG A N 1
ATOM 785 C CA . ARG A 1 99 ? -10.694 -11.931 -15.801 1.00 52.69 99 ARG A CA 1
ATOM 786 C C . ARG A 1 99 ? -11.402 -12.898 -14.859 1.00 52.69 99 ARG A C 1
ATOM 788 O O . ARG A 1 99 ? -12.211 -13.703 -15.312 1.00 52.69 99 ARG A O 1
ATOM 795 N N . LYS A 1 100 ? -11.072 -12.860 -13.570 1.00 50.56 100 LYS A N 1
ATOM 796 C CA . LYS A 1 100 ? -11.891 -13.517 -12.565 1.00 50.56 100 LYS A CA 1
ATOM 797 C C . LYS A 1 100 ? -13.160 -12.686 -12.505 1.00 50.56 100 LYS A C 1
ATOM 799 O O . LYS A 1 100 ? -13.103 -11.498 -12.194 1.00 50.56 100 LYS A O 1
ATOM 804 N N . GLU A 1 101 ? -14.282 -13.278 -12.898 1.00 43.50 101 GLU A N 1
ATOM 805 C CA . GLU A 1 101 ? -15.581 -12.718 -12.549 1.00 43.50 101 GLU A CA 1
ATOM 806 C C . GLU A 1 101 ? -15.570 -12.479 -11.037 1.00 43.50 101 GLU A C 1
ATOM 808 O O . GLU A 1 101 ? -15.144 -13.347 -10.268 1.00 43.50 101 GLU A O 1
ATOM 813 N N . VAL A 1 102 ? -15.941 -11.267 -10.622 1.00 45.72 102 VAL A N 1
ATOM 814 C CA . VAL A 1 102 ? -16.080 -10.917 -9.210 1.00 45.72 102 VAL A CA 1
ATOM 815 C C . VAL A 1 102 ? -17.301 -11.676 -8.703 1.00 45.72 102 VAL A C 1
ATOM 817 O O . VAL A 1 102 ? -18.409 -11.154 -8.701 1.00 45.72 102 VAL A O 1
ATOM 820 N N . ASN A 1 103 ? -17.118 -12.943 -8.349 1.00 38.47 103 ASN A N 1
ATOM 821 C CA . ASN A 1 103 ? -18.098 -13.656 -7.553 1.00 38.47 103 ASN A CA 1
ATOM 822 C C . ASN A 1 103 ? -17.991 -13.108 -6.135 1.00 38.47 103 ASN A C 1
ATOM 824 O O . ASN A 1 103 ? -16.888 -13.025 -5.592 1.00 38.47 103 ASN A O 1
ATOM 828 N N . GLU A 1 104 ? -19.130 -12.705 -5.573 1.00 39.75 104 GLU A N 1
ATOM 829 C CA . GLU A 1 104 ? -19.273 -12.347 -4.166 1.00 39.75 104 GLU A CA 1
ATOM 830 C C . GLU A 1 104 ? -18.569 -13.414 -3.320 1.00 39.75 104 GLU A C 1
ATOM 832 O O . GLU A 1 104 ? -19.012 -14.559 -3.228 1.00 39.75 104 GLU A O 1
ATOM 837 N N . VAL A 1 105 ? -17.414 -13.062 -2.753 1.00 42.94 105 VAL A N 1
ATOM 838 C CA . VAL A 1 105 ? -16.735 -13.933 -1.802 1.00 42.94 105 VAL A CA 1
ATOM 839 C C . VAL A 1 105 ? -17.556 -13.844 -0.527 1.00 42.94 105 VAL A C 1
ATOM 841 O O . VAL A 1 105 ? -17.437 -12.883 0.232 1.00 42.94 105 VAL A O 1
ATOM 844 N N . ALA A 1 106 ? -18.425 -14.830 -0.311 1.00 38.03 106 ALA A N 1
ATOM 845 C CA . ALA A 1 106 ? -18.954 -15.093 1.013 1.00 38.03 106 ALA A CA 1
ATOM 846 C C . ALA A 1 106 ? -17.748 -15.304 1.935 1.00 38.03 106 ALA A C 1
ATOM 848 O O . ALA A 1 106 ? -16.955 -16.226 1.738 1.00 38.03 106 ALA A O 1
ATOM 849 N N . VAL A 1 107 ? -17.571 -14.401 2.898 1.00 40.25 107 VAL A N 1
ATOM 850 C CA . VAL A 1 107 ? -16.562 -14.539 3.945 1.00 40.25 107 VAL A CA 1
ATOM 851 C C . VAL A 1 107 ? -17.008 -15.695 4.836 1.00 40.25 107 VAL A C 1
ATOM 853 O O . VAL A 1 107 ? -17.733 -15.504 5.811 1.00 40.25 107 VAL A O 1
ATOM 856 N N . GLU A 1 108 ? -16.623 -16.918 4.481 1.00 37.72 108 GLU A N 1
ATOM 857 C CA . GLU A 1 108 ? -16.706 -18.044 5.399 1.00 37.72 108 GLU A CA 1
ATOM 858 C C . GLU A 1 108 ? -15.635 -17.830 6.470 1.00 37.72 108 GLU A C 1
ATOM 860 O O . GLU A 1 108 ? -14.433 -17.934 6.226 1.00 37.72 108 GLU A O 1
ATOM 865 N N . GLN A 1 109 ? -16.084 -17.440 7.663 1.00 38.16 109 GLN A N 1
ATOM 866 C CA . GLN A 1 109 ? -15.240 -17.353 8.846 1.00 38.16 109 GLN A CA 1
ATOM 867 C C . GLN A 1 109 ? -14.816 -18.768 9.254 1.00 38.16 109 GLN A C 1
ATOM 869 O O . GLN A 1 109 ? -15.451 -19.403 10.099 1.00 38.16 109 GLN A O 1
ATOM 874 N N . GLU A 1 110 ? -13.737 -19.278 8.666 1.00 38.59 110 GLU A N 1
ATOM 875 C CA . GLU A 1 110 ? -13.062 -20.452 9.205 1.00 38.59 110 GLU A CA 1
ATOM 876 C C . GLU A 1 110 ? -12.442 -20.059 10.552 1.00 38.59 110 GLU A C 1
ATOM 878 O O . GLU A 1 110 ? -11.460 -19.318 10.636 1.00 38.59 110 GLU A O 1
ATOM 883 N N . LYS A 1 111 ? -13.073 -20.514 11.640 1.00 40.59 111 LYS A N 1
ATOM 884 C CA . LYS A 1 111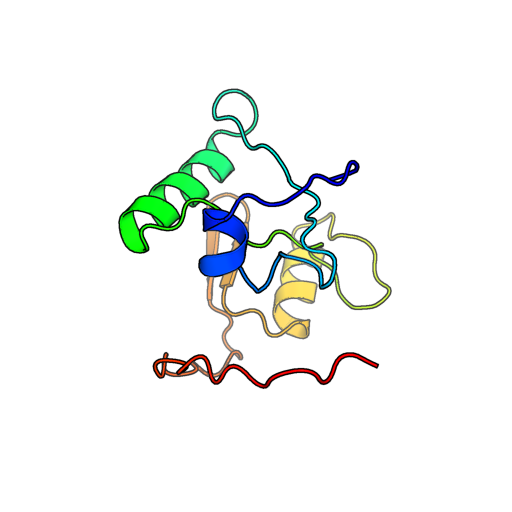 ? -12.528 -20.399 12.993 1.00 40.59 111 LYS A CA 1
ATOM 885 C C . LYS A 1 111 ? -11.208 -21.160 13.045 1.00 40.59 111 LYS A C 1
ATOM 887 O O . LYS A 1 111 ? -11.201 -22.378 13.210 1.00 40.59 111 LYS A O 1
ATOM 892 N N . VAL A 1 112 ? -10.101 -20.432 12.950 1.00 39.69 112 VAL A N 1
ATOM 893 C CA . VAL A 1 112 ? -8.780 -20.957 13.291 1.00 39.69 112 VAL A CA 1
ATOM 894 C C . VAL A 1 112 ? -8.825 -21.373 14.768 1.00 39.69 112 VAL A C 1
ATOM 896 O O . VAL A 1 112 ? -9.144 -20.538 15.620 1.00 39.69 112 VAL A O 1
ATOM 899 N N . PRO A 1 113 ? -8.578 -22.651 15.101 1.00 38.34 113 PRO A N 1
ATOM 900 C CA . PRO A 1 113 ? -8.590 -23.095 16.483 1.00 38.34 113 PRO A CA 1
ATOM 901 C C . PRO A 1 113 ? -7.410 -22.454 17.216 1.00 38.34 113 PRO A C 1
ATOM 903 O O . PRO A 1 113 ? -6.259 -22.572 16.796 1.00 38.34 113 PRO A O 1
ATOM 906 N N . VAL A 1 114 ? -7.713 -21.757 18.308 1.00 46.78 114 VAL A N 1
ATOM 907 C CA . VAL A 1 114 ? -6.707 -21.248 19.242 1.00 46.78 114 VAL A CA 1
ATOM 908 C C . VAL A 1 114 ? -6.160 -22.448 20.018 1.00 46.78 114 VAL A C 1
ATOM 910 O O . VAL A 1 114 ? -6.939 -23.180 20.633 1.00 46.78 114 VAL A O 1
ATOM 913 N N . ALA A 1 115 ? -4.847 -22.671 19.925 1.00 48.97 115 ALA A N 1
ATOM 914 C CA . ALA A 1 115 ? -4.104 -23.638 20.734 1.00 48.97 115 ALA A CA 1
ATOM 915 C C . ALA A 1 115 ? -3.746 -23.054 22.106 1.00 48.97 115 ALA A C 1
ATOM 917 O O . ALA A 1 115 ? -3.510 -21.825 22.173 1.00 48.97 115 ALA A O 1
#

Foldseek 3Di:
DPDKDADDPCCVVPPVVAADPVRIGDDDDDDCVVCVVVCVVQVVVCVVPVDRDDDDDAQADPPDHGDDDPVRNVVSCQVVLPQWDDDDPDIDGHPPNDPDDPDPPPPPPPPDDDD

Radius of gyration: 16.77 Å; Cα contacts (8 Å, |Δi|>4): 96; chains: 1; bounding box: 33×41×42 Å

pLDDT: mean 87.08, std 19.51, range [37.72, 98.31]